Protein AF-M1AJ71-F1 (afdb_monomer_lite)

Structure (mmCIF, N/CA/C/O backbone):
data_AF-M1AJ71-F1
#
_entry.id   AF-M1AJ71-F1
#
loop_
_atom_site.group_PDB
_atom_site.id
_atom_site.type_symbol
_atom_site.label_atom_id
_atom_site.label_alt_id
_atom_site.label_comp_id
_atom_site.label_asym_id
_atom_site.label_entity_id
_atom_site.label_seq_id
_atom_site.pdbx_PDB_ins_code
_atom_site.Cartn_x
_atom_site.Cartn_y
_atom_site.Cartn_z
_atom_site.occupancy
_atom_site.B_iso_or_equiv
_atom_site.auth_seq_id
_atom_site.auth_comp_id
_atom_site.auth_asym_id
_atom_site.auth_atom_id
_atom_site.pdbx_PDB_model_num
ATOM 1 N N . MET A 1 1 ? 13.308 -32.111 41.643 1.00 41.66 1 MET A N 1
ATOM 2 C CA . MET A 1 1 ? 14.066 -31.351 40.625 1.00 41.66 1 MET A CA 1
ATOM 3 C C . MET A 1 1 ? 13.150 -31.177 39.426 1.00 41.66 1 MET A C 1
ATOM 5 O O . MET A 1 1 ? 12.680 -32.164 38.880 1.00 41.66 1 MET A O 1
ATOM 9 N N . SER A 1 2 ? 12.766 -29.934 39.157 1.00 49.97 2 SER A N 1
ATOM 10 C CA . SER A 1 2 ? 11.732 -29.516 38.207 1.00 49.97 2 SER A CA 1
ATOM 11 C C . SER A 1 2 ? 12.134 -29.751 36.753 1.00 49.97 2 SER A C 1
ATOM 13 O O . SER A 1 2 ? 13.199 -29.295 36.352 1.00 49.97 2 SER A O 1
ATOM 15 N N . ASN A 1 3 ? 11.243 -30.328 35.948 1.00 51.94 3 ASN A N 1
ATOM 16 C CA . ASN A 1 3 ? 11.228 -30.086 34.508 1.00 51.94 3 ASN A CA 1
ATOM 17 C C . ASN A 1 3 ? 9.810 -29.649 34.128 1.00 51.94 3 ASN A C 1
ATOM 19 O O . ASN A 1 3 ? 8.863 -30.429 34.183 1.00 51.94 3 ASN A O 1
ATOM 23 N N . LEU A 1 4 ? 9.683 -28.350 33.864 1.00 61.97 4 LEU A N 1
ATOM 24 C CA . LEU A 1 4 ? 8.454 -27.652 33.494 1.00 61.97 4 LEU A CA 1
ATOM 25 C C . LEU A 1 4 ? 8.008 -28.113 32.089 1.00 61.97 4 LEU A C 1
ATOM 27 O O . LEU A 1 4 ? 8.876 -28.337 31.239 1.00 61.97 4 LEU A O 1
ATOM 31 N N . PRO A 1 5 ? 6.700 -28.271 31.805 1.00 58.69 5 PRO A N 1
ATOM 32 C CA . PRO A 1 5 ? 6.241 -28.641 30.471 1.00 58.69 5 PRO A CA 1
ATOM 33 C C . PRO A 1 5 ? 6.658 -27.583 29.447 1.00 58.69 5 PRO A C 1
ATOM 35 O O . PRO A 1 5 ? 6.711 -26.392 29.741 1.00 58.69 5 PRO A O 1
ATOM 38 N N . ARG A 1 6 ? 6.946 -28.047 28.229 1.00 59.59 6 ARG A N 1
ATOM 39 C CA . ARG A 1 6 ? 7.316 -27.283 27.026 1.00 59.59 6 ARG A CA 1
ATOM 40 C C . ARG A 1 6 ? 6.149 -26.399 26.538 1.00 59.59 6 ARG A C 1
ATOM 42 O O . ARG A 1 6 ? 5.716 -26.514 25.397 1.00 59.59 6 ARG A O 1
ATOM 49 N N . SER A 1 7 ? 5.580 -25.576 27.412 1.00 68.19 7 SER A N 1
ATOM 50 C CA . SER A 1 7 ? 4.498 -24.645 27.115 1.00 68.19 7 SER A CA 1
ATOM 51 C C . SER A 1 7 ? 5.076 -23.301 26.680 1.00 68.19 7 SER A C 1
ATOM 53 O O . SER A 1 7 ? 5.759 -22.633 27.449 1.00 68.19 7 SER A O 1
ATOM 55 N N . GLU A 1 8 ? 4.754 -22.932 25.440 1.00 63.28 8 GLU A N 1
ATOM 56 C CA . GLU A 1 8 ? 4.820 -21.576 24.884 1.00 63.28 8 GLU A CA 1
ATOM 57 C C . GLU A 1 8 ? 6.201 -20.916 24.769 1.00 63.28 8 GLU A C 1
ATOM 59 O O . GLU A 1 8 ? 6.440 -19.825 25.287 1.00 63.28 8 GLU A O 1
ATOM 64 N N . LEU A 1 9 ? 7.083 -21.469 23.933 1.00 58.97 9 LEU A N 1
ATOM 65 C CA . LEU A 1 9 ? 8.053 -20.601 23.262 1.00 58.97 9 LEU A CA 1
ATOM 66 C C . LEU A 1 9 ? 7.284 -19.687 22.290 1.00 58.97 9 LEU A C 1
ATOM 68 O O . LEU A 1 9 ? 7.099 -20.022 21.121 1.00 58.97 9 LEU A O 1
ATOM 72 N N . LYS A 1 10 ? 6.803 -18.533 22.773 1.00 64.88 10 LYS A N 1
ATOM 73 C CA . LYS A 1 10 ? 6.371 -17.421 21.916 1.00 64.88 10 LYS A CA 1
ATOM 74 C C . LYS A 1 10 ? 7.618 -16.864 21.246 1.00 64.88 10 LYS A C 1
ATOM 76 O O . LYS A 1 10 ? 8.276 -15.973 21.775 1.00 64.88 10 LYS A O 1
ATOM 81 N N . GLN A 1 11 ? 7.984 -17.442 20.108 1.00 60.59 11 GLN A N 1
ATOM 82 C CA . GLN A 1 11 ? 9.077 -16.923 19.305 1.00 60.59 11 GLN A CA 1
ATOM 83 C C . GLN A 1 11 ? 8.625 -15.589 18.705 1.00 60.59 11 GLN A C 1
ATOM 85 O O . GLN A 1 11 ? 7.876 -15.539 17.733 1.00 60.59 11 GLN A O 1
ATOM 90 N N . VAL A 1 12 ? 9.037 -14.498 19.344 1.00 58.88 12 VAL A N 1
ATOM 91 C CA . VAL A 1 12 ? 8.817 -13.143 18.845 1.00 58.88 12 VAL A CA 1
ATOM 92 C C . VAL A 1 12 ? 9.867 -12.889 17.770 1.00 58.88 12 VAL A C 1
ATOM 94 O O . VAL A 1 12 ? 11.024 -12.603 18.067 1.00 58.88 12 VAL A O 1
ATOM 97 N N . VAL A 1 13 ? 9.474 -13.058 16.510 1.00 60.34 13 VAL A N 1
ATOM 98 C CA . VAL A 1 13 ? 10.283 -12.651 15.357 1.00 60.34 13 VAL A CA 1
ATOM 99 C C . VAL A 1 13 ? 10.051 -11.158 15.139 1.00 60.34 13 VAL A C 1
ATOM 101 O O . VAL A 1 13 ? 8.908 -10.700 15.170 1.00 60.34 13 VAL A O 1
ATOM 104 N N . ALA A 1 14 ? 11.120 -10.385 14.940 1.00 53.84 14 ALA A N 1
ATOM 105 C CA . ALA A 1 14 ? 10.986 -8.988 14.546 1.00 53.84 14 ALA A CA 1
ATOM 106 C C . ALA A 1 14 ? 10.169 -8.922 13.247 1.00 53.84 14 ALA A C 1
ATOM 108 O O . ALA A 1 14 ? 10.534 -9.552 12.256 1.00 53.84 14 ALA A O 1
ATOM 109 N N . SER A 1 15 ? 9.049 -8.195 13.259 1.00 55.94 15 SER A N 1
ATOM 110 C CA . SER A 1 15 ? 8.242 -7.984 12.059 1.00 55.94 15 SER A CA 1
ATOM 111 C C . SER A 1 15 ? 9.060 -7.152 11.076 1.00 55.94 15 SER A C 1
ATOM 113 O O . SER A 1 15 ? 9.061 -5.927 11.155 1.00 55.94 15 SER A O 1
ATOM 115 N N . SER A 1 16 ? 9.759 -7.815 10.154 1.00 58.19 16 SER A N 1
ATOM 116 C CA . SER A 1 16 ? 10.284 -7.163 8.954 1.00 58.19 16 SER A CA 1
ATOM 117 C C . SER A 1 16 ? 9.146 -6.639 8.083 1.00 58.19 16 SER A C 1
ATOM 119 O O . SER A 1 16 ? 9.371 -5.731 7.291 1.00 58.19 16 SER A O 1
ATOM 121 N N . GLU A 1 17 ? 7.922 -7.169 8.259 1.00 60.31 17 GLU A N 1
ATOM 122 C CA . GLU A 1 17 ? 6.756 -6.686 7.538 1.00 60.31 17 GLU A CA 1
ATOM 123 C C . GLU A 1 17 ? 6.610 -5.191 7.831 1.00 60.31 17 GLU A C 1
ATOM 125 O O . GLU A 1 17 ? 6.339 -4.770 8.959 1.00 60.31 17 GLU A O 1
ATOM 130 N N . PHE A 1 18 ? 6.783 -4.383 6.788 1.00 70.25 18 PHE A N 1
ATOM 131 C CA . PHE A 1 18 ? 6.421 -2.975 6.749 1.00 70.25 18 PHE A CA 1
ATOM 132 C C . PHE A 1 18 ? 4.894 -2.824 6.884 1.00 70.25 18 PHE A C 1
ATOM 134 O O . PHE A 1 18 ? 4.212 -2.435 5.933 1.00 70.25 18 PHE A O 1
ATOM 141 N N . ILE A 1 19 ? 4.359 -3.182 8.055 1.00 79.44 19 ILE A N 1
ATOM 142 C CA . ILE A 1 19 ? 2.966 -3.010 8.450 1.00 79.44 19 ILE A CA 1
ATOM 143 C C . ILE A 1 19 ? 2.799 -1.549 8.843 1.00 79.44 19 ILE A C 1
ATOM 145 O O . ILE A 1 19 ? 3.320 -1.100 9.863 1.00 79.44 19 ILE A O 1
ATOM 149 N N . LEU A 1 20 ? 2.091 -0.796 8.012 1.00 87.12 20 LEU A N 1
ATOM 150 C CA . LEU A 1 20 ? 1.869 0.630 8.208 1.00 87.12 20 LEU A CA 1
ATOM 151 C C . LEU A 1 20 ? 0.388 0.896 8.399 1.00 87.12 20 LEU A C 1
ATOM 153 O O . LEU A 1 20 ? -0.459 0.310 7.724 1.00 87.12 20 LEU A O 1
ATOM 157 N N . LEU A 1 21 ? 0.094 1.772 9.353 1.00 91.56 21 LEU A N 1
ATOM 158 C CA . LEU A 1 21 ? -1.264 2.108 9.730 1.00 91.56 21 LEU A CA 1
ATOM 159 C C . LEU A 1 21 ? -1.611 3.497 9.193 1.00 91.56 21 LEU A C 1
ATOM 161 O O . LEU A 1 21 ? -0.971 4.484 9.548 1.00 91.56 21 LEU A O 1
ATOM 165 N N . VAL A 1 22 ? -2.619 3.559 8.327 1.00 92.81 22 VAL A N 1
ATOM 166 C CA . VAL A 1 22 ? -3.100 4.790 7.689 1.00 92.81 22 VAL A CA 1
ATOM 167 C C . VAL A 1 22 ? -4.471 5.139 8.253 1.00 92.81 22 VAL A C 1
ATOM 169 O O . VAL A 1 22 ? -5.351 4.282 8.327 1.00 92.81 22 VAL A O 1
ATOM 172 N N . TYR A 1 23 ? -4.660 6.395 8.649 1.00 94.12 23 TYR A N 1
ATOM 173 C CA . TYR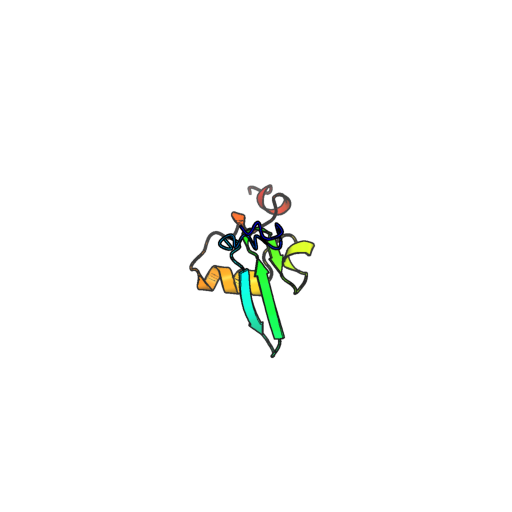 A 1 23 ? -5.945 6.912 9.115 1.00 94.12 23 TYR A CA 1
ATOM 174 C C . TYR A 1 23 ? -6.629 7.695 7.997 1.00 94.12 23 TYR A C 1
ATOM 176 O O . TYR A 1 23 ? -6.053 8.636 7.460 1.00 94.12 23 TYR A O 1
ATOM 184 N N . GLU A 1 24 ? -7.864 7.331 7.670 1.00 93.44 24 GLU A N 1
ATOM 185 C CA . GLU A 1 24 ? -8.685 8.044 6.688 1.00 93.44 24 GLU A CA 1
ATOM 186 C C . GLU A 1 24 ? -10.155 7.958 7.116 1.00 93.44 24 GLU A C 1
ATOM 188 O O . GLU A 1 24 ? -10.665 6.876 7.413 1.00 93.44 24 GLU A O 1
ATOM 193 N N . SER A 1 25 ? -10.833 9.108 7.186 1.00 93.12 25 SER A N 1
ATOM 194 C CA . SER A 1 25 ? -12.264 9.219 7.524 1.00 93.12 25 SER A CA 1
ATOM 195 C C . SER A 1 25 ? -12.683 8.447 8.786 1.00 93.12 25 SER A C 1
ATOM 197 O O . SER A 1 25 ? -13.697 7.751 8.804 1.00 93.12 25 SER A O 1
ATOM 199 N N . GLY A 1 26 ? -11.871 8.520 9.846 1.00 93.75 26 GLY A N 1
ATOM 200 C CA . GLY A 1 26 ? -12.127 7.831 11.119 1.00 93.75 26 GLY A CA 1
ATOM 201 C C . GLY A 1 26 ? -11.890 6.315 11.095 1.00 93.75 26 GLY A C 1
ATOM 202 O O . GLY A 1 26 ? -12.109 5.644 12.103 1.00 93.75 26 GLY A O 1
ATOM 203 N N . ARG A 1 27 ? -11.418 5.758 9.974 1.00 94.50 27 ARG A N 1
ATOM 204 C CA . ARG A 1 27 ? -11.073 4.339 9.823 1.00 94.50 27 ARG A CA 1
ATOM 205 C C . ARG A 1 27 ? -9.561 4.146 9.821 1.00 94.50 27 ARG A C 1
ATOM 207 O O . ARG A 1 27 ? -8.800 5.049 9.479 1.00 94.50 27 ARG A O 1
ATOM 214 N N . ARG A 1 28 ? -9.139 2.943 10.218 1.00 93.88 28 ARG A N 1
ATOM 215 C CA . ARG A 1 28 ? -7.739 2.507 10.211 1.00 93.88 28 ARG A CA 1
ATOM 216 C C . ARG A 1 28 ? -7.527 1.502 9.092 1.00 93.88 28 ARG A C 1
ATOM 218 O O . ARG A 1 28 ? -8.236 0.494 9.022 1.00 93.88 28 ARG A O 1
ATOM 225 N N . TYR A 1 29 ? -6.514 1.752 8.278 1.00 95.06 29 TYR A N 1
ATOM 226 C CA . TYR A 1 29 ? -6.096 0.864 7.211 1.00 95.06 29 TYR A CA 1
ATOM 227 C C . TYR A 1 29 ? -4.725 0.278 7.508 1.00 95.06 29 TYR A C 1
ATOM 229 O O . TYR A 1 29 ? -3.805 0.998 7.884 1.00 95.06 29 TYR A O 1
ATOM 237 N N . ILE A 1 30 ? -4.604 -1.036 7.351 1.00 94.19 30 ILE A N 1
ATOM 238 C CA . ILE A 1 30 ? -3.361 -1.779 7.540 1.00 94.19 30 ILE A CA 1
ATOM 239 C C . ILE A 1 30 ? -2.798 -2.069 6.156 1.00 94.19 30 ILE A C 1
ATOM 241 O O . ILE A 1 30 ? -3.387 -2.842 5.398 1.00 94.19 30 ILE A O 1
ATOM 245 N N . VAL A 1 31 ? -1.659 -1.460 5.850 1.00 92.69 31 VAL A N 1
ATOM 246 C CA . VAL A 1 31 ? -0.925 -1.622 4.595 1.00 92.69 31 VAL A CA 1
ATOM 247 C C . VAL A 1 31 ? 0.292 -2.502 4.849 1.00 92.69 31 VAL A C 1
ATOM 249 O O . VAL A 1 31 ? 1.074 -2.221 5.753 1.00 92.69 31 VAL A O 1
ATOM 252 N N . ARG A 1 32 ? 0.490 -3.536 4.029 1.00 90.94 32 ARG A N 1
ATOM 253 C CA . ARG A 1 32 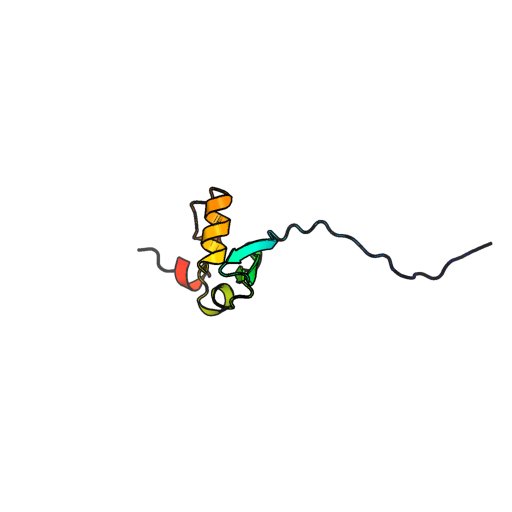? 1.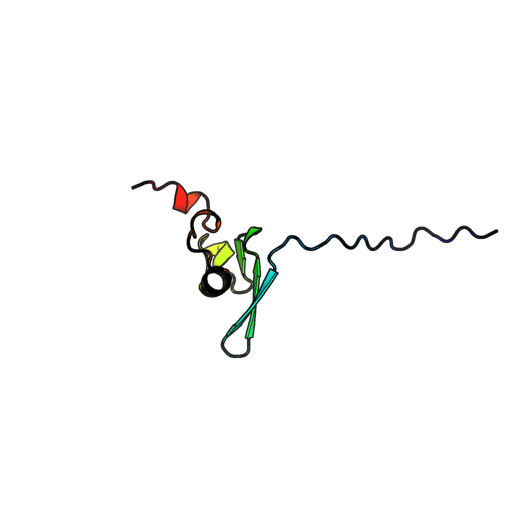721 -4.336 3.994 1.00 90.94 32 ARG A CA 1
ATOM 254 C C . ARG A 1 32 ? 2.326 -4.255 2.607 1.00 90.94 32 ARG A C 1
ATOM 256 O O . ARG A 1 32 ? 1.813 -4.881 1.680 1.00 90.94 32 ARG A O 1
ATOM 263 N N . LEU A 1 33 ? 3.406 -3.487 2.482 1.00 87.25 33 LEU A N 1
ATOM 264 C CA . LEU A 1 33 ? 4.059 -3.228 1.195 1.00 87.25 33 LEU A CA 1
ATOM 265 C C . LEU A 1 33 ? 4.679 -4.491 0.587 1.00 87.25 33 LEU A C 1
ATOM 267 O O . LEU A 1 33 ? 4.475 -4.747 -0.593 1.00 87.25 33 LEU A O 1
ATOM 271 N N . GLU A 1 34 ? 5.369 -5.301 1.393 1.00 85.50 34 GLU A N 1
ATOM 272 C CA . GLU A 1 34 ? 6.021 -6.541 0.932 1.00 85.50 34 GLU A CA 1
ATOM 273 C C . GLU A 1 34 ? 5.008 -7.559 0.412 1.00 85.50 34 GLU A C 1
ATOM 275 O O . GLU A 1 34 ? 5.211 -8.203 -0.611 1.00 85.50 34 GLU A O 1
ATOM 280 N N . ARG A 1 35 ? 3.870 -7.662 1.102 1.00 87.12 35 ARG A N 1
ATOM 281 C CA . ARG A 1 35 ? 2.792 -8.591 0.746 1.00 87.12 35 ARG A CA 1
ATOM 282 C C . ARG A 1 35 ? 1.808 -8.003 -0.257 1.00 87.12 35 ARG A C 1
ATOM 284 O O . ARG A 1 35 ? 0.841 -8.676 -0.592 1.00 87.12 35 ARG A O 1
ATOM 291 N N . LYS A 1 36 ? 2.019 -6.753 -0.685 1.00 89.00 36 LYS A N 1
ATOM 292 C CA . LYS A 1 36 ? 1.137 -6.009 -1.596 1.00 89.00 36 LYS A CA 1
ATOM 293 C C . LYS A 1 36 ? -0.335 -6.078 -1.152 1.00 89.00 36 LYS A C 1
ATOM 295 O O . LYS A 1 36 ? -1.240 -6.322 -1.942 1.00 89.00 36 LYS A O 1
ATOM 300 N N . THR A 1 37 ? -0.578 -5.913 0.155 1.00 91.94 37 THR A N 1
ATOM 301 C CA . THR A 1 37 ? -1.928 -6.003 0.741 1.00 91.94 37 THR A CA 1
ATOM 302 C C . THR A 1 37 ? -2.336 -4.726 1.464 1.00 91.94 37 THR A C 1
ATOM 304 O O . THR A 1 37 ? -1.519 -4.070 2.109 1.00 91.94 37 THR A O 1
ATOM 307 N N . CYS A 1 38 ? -3.624 -4.395 1.393 1.00 93.94 38 CYS A N 1
ATOM 308 C CA . CYS A 1 38 ? -4.274 -3.403 2.239 1.00 93.94 38 CYS A CA 1
ATOM 309 C C . CYS A 1 38 ? -5.635 -3.946 2.696 1.00 93.94 38 CYS A C 1
ATOM 311 O O . CYS A 1 38 ? -6.345 -4.580 1.918 1.00 93.94 38 CYS A O 1
ATOM 313 N N . ASN A 1 39 ? -6.058 -3.699 3.935 1.00 94.56 39 ASN A N 1
ATOM 314 C CA . ASN A 1 39 ? -7.406 -4.102 4.373 1.00 94.56 39 ASN A CA 1
ATOM 315 C C . ASN A 1 39 ? -8.543 -3.312 3.686 1.00 94.56 39 ASN A C 1
ATOM 317 O O . ASN A 1 39 ? -9.704 -3.649 3.890 1.00 94.56 39 ASN A O 1
ATOM 321 N N . CYS A 1 40 ? -8.240 -2.315 2.841 1.00 94.19 40 CYS A N 1
ATOM 322 C CA . CYS A 1 40 ? -9.211 -1.749 1.898 1.00 94.19 40 CYS A CA 1
ATOM 323 C C . CYS A 1 40 ? -9.516 -2.680 0.704 1.00 94.19 40 CYS A C 1
ATOM 325 O O . CYS A 1 40 ? -10.416 -2.394 -0.080 1.00 94.19 40 CYS A O 1
ATOM 327 N N . GLY A 1 41 ? -8.747 -3.763 0.530 1.00 92.12 41 GLY A N 1
ATOM 328 C CA . GLY A 1 41 ? -8.908 -4.780 -0.515 1.00 92.12 41 GLY A CA 1
ATOM 329 C C . GLY A 1 41 ? -8.323 -4.407 -1.879 1.00 92.12 41 GLY A C 1
ATOM 330 O O . GLY A 1 41 ? -7.942 -5.290 -2.641 1.00 92.12 41 GLY A O 1
ATOM 331 N N . ARG A 1 42 ? -8.189 -3.111 -2.183 1.00 92.69 42 ARG A N 1
ATOM 332 C CA . ARG A 1 42 ? -7.756 -2.633 -3.507 1.00 92.69 42 ARG A CA 1
ATOM 333 C C . ARG A 1 42 ? -6.351 -3.068 -3.898 1.00 92.69 42 ARG A C 1
ATOM 335 O O . ARG A 1 42 ? -6.133 -3.420 -5.044 1.00 92.69 42 ARG A O 1
ATOM 342 N N . PHE A 1 43 ? -5.410 -3.092 -2.956 1.00 91.75 43 PHE A N 1
ATOM 343 C CA . PHE A 1 43 ? -4.019 -3.427 -3.274 1.00 91.75 43 PHE A CA 1
ATOM 344 C C . PHE A 1 43 ? -3.884 -4.876 -3.793 1.00 91.75 43 PHE A C 1
ATOM 346 O O . PHE A 1 43 ? -3.172 -5.145 -4.755 1.00 91.75 43 PHE A O 1
ATOM 353 N N . GLN A 1 44 ? -4.639 -5.802 -3.205 1.00 90.31 44 GLN A N 1
ATOM 354 C CA . GLN A 1 44 ? -4.653 -7.211 -3.589 1.00 90.31 44 GLN A CA 1
ATOM 355 C C . GLN A 1 44 ? -5.396 -7.442 -4.904 1.00 90.31 44 GLN A C 1
ATOM 357 O O . GLN A 1 44 ? -5.003 -8.306 -5.678 1.00 90.31 44 GLN A O 1
ATOM 362 N N . LEU A 1 45 ? -6.485 -6.699 -5.119 1.00 88.50 45 LEU A N 1
ATOM 363 C CA . LEU A 1 45 ? -7.369 -6.867 -6.271 1.00 88.50 45 LEU A CA 1
ATOM 364 C C . LEU A 1 45 ? -6.809 -6.208 -7.528 1.00 88.50 45 LEU A C 1
ATOM 366 O O . LEU A 1 45 ? -6.714 -6.848 -8.568 1.00 88.50 45 LEU A O 1
ATOM 370 N N . ASP A 1 46 ? -6.432 -4.935 -7.422 1.00 83.56 46 ASP A N 1
ATOM 371 C CA . ASP A 1 46 ? -5.990 -4.133 -8.563 1.00 83.56 46 ASP A CA 1
ATOM 372 C C . ASP A 1 46 ? -4.526 -4.441 -8.920 1.00 83.56 46 ASP A C 1
ATOM 374 O O . ASP A 1 46 ? -4.031 -4.020 -9.961 1.00 83.56 46 ASP A O 1
ATOM 378 N N . ALA A 1 47 ? -3.817 -5.165 -8.044 1.00 83.56 47 ALA A N 1
ATOM 379 C CA . ALA A 1 47 ? -2.426 -5.565 -8.218 1.00 83.56 47 ALA A CA 1
ATOM 380 C C . ALA A 1 47 ? -1.469 -4.371 -8.464 1.00 83.56 47 ALA A C 1
ATOM 382 O O . ALA A 1 47 ? -0.364 -4.529 -8.993 1.00 83.56 47 ALA A O 1
ATOM 383 N N . ILE A 1 48 ? -1.904 -3.184 -8.028 1.00 88.31 48 ILE A N 1
ATOM 384 C CA . ILE A 1 48 ? -1.197 -1.904 -7.974 1.00 88.31 48 ILE A CA 1
ATOM 385 C C . ILE A 1 48 ? -1.410 -1.279 -6.585 1.00 88.31 48 ILE A C 1
ATOM 387 O O . ILE A 1 48 ? -2.422 -1.556 -5.929 1.00 88.31 48 ILE A O 1
ATOM 391 N N . PRO A 1 49 ? -0.494 -0.423 -6.100 1.00 91.25 49 PRO A N 1
ATOM 392 C CA . PRO A 1 49 ? -0.656 0.240 -4.812 1.00 91.25 49 PRO A CA 1
ATOM 393 C C . PRO A 1 49 ? -1.950 1.057 -4.732 1.00 91.25 49 PRO A C 1
ATOM 395 O O . PRO A 1 49 ? -2.169 1.992 -5.495 1.00 91.25 49 PRO A O 1
ATOM 398 N N . CYS A 1 50 ? -2.801 0.734 -3.758 1.00 94.38 50 CYS A N 1
ATOM 399 C CA . CYS A 1 50 ? -3.967 1.555 -3.430 1.00 94.38 50 CYS A CA 1
ATOM 400 C C . CYS A 1 50 ? -3.555 2.930 -2.867 1.00 94.38 50 CYS A C 1
ATOM 402 O O . CYS A 1 50 ? -2.411 3.119 -2.449 1.00 94.38 50 CYS A O 1
ATOM 404 N N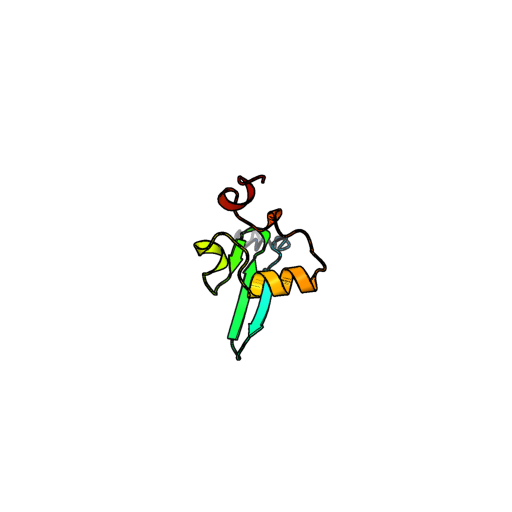 . ALA A 1 51 ? -4.499 3.871 -2.753 1.00 94.25 51 ALA A N 1
ATOM 405 C CA . ALA A 1 51 ? -4.234 5.206 -2.202 1.00 94.25 51 ALA A CA 1
ATOM 406 C C . ALA A 1 51 ? -3.539 5.174 -0.824 1.00 94.25 51 ALA A C 1
ATOM 408 O O . ALA A 1 51 ? -2.614 5.951 -0.581 1.00 94.25 51 ALA A O 1
ATOM 409 N N . HIS A 1 52 ? -3.905 4.228 0.051 1.00 95.00 52 HIS A N 1
ATOM 410 C CA . HIS A 1 52 ? -3.254 4.046 1.355 1.00 95.00 52 HIS A CA 1
ATOM 411 C C . HIS A 1 52 ? -1.799 3.592 1.219 1.00 95.00 52 HIS A C 1
ATOM 413 O O . HIS A 1 52 ? -0.925 4.113 1.904 1.00 95.00 52 HIS A O 1
ATOM 419 N N . ALA A 1 53 ? -1.524 2.653 0.311 1.00 93.12 53 ALA A N 1
ATOM 420 C CA . ALA A 1 53 ? -0.165 2.197 0.036 1.00 93.12 53 ALA A CA 1
ATOM 421 C C . ALA A 1 53 ? 0.693 3.317 -0.561 1.00 93.12 53 ALA A C 1
ATOM 423 O O . ALA A 1 53 ? 1.827 3.512 -0.132 1.00 93.12 53 ALA A O 1
ATOM 424 N N . ILE A 1 54 ? 0.129 4.118 -1.468 1.00 93.00 54 ILE A N 1
ATOM 425 C CA . ILE A 1 54 ? 0.797 5.292 -2.040 1.00 93.00 54 ILE A CA 1
ATOM 426 C C . ILE A 1 54 ? 1.135 6.315 -0.949 1.00 93.00 54 ILE A C 1
ATOM 428 O O . ILE A 1 54 ? 2.244 6.845 -0.938 1.00 93.00 54 ILE A O 1
ATOM 432 N N . ALA A 1 55 ? 0.215 6.588 -0.019 1.00 93.50 55 ALA A N 1
ATOM 433 C CA . ALA A 1 55 ? 0.465 7.511 1.089 1.00 93.50 55 ALA A CA 1
ATOM 434 C C . ALA A 1 55 ? 1.646 7.049 1.959 1.00 93.50 55 ALA A C 1
ATOM 436 O O . ALA A 1 55 ? 2.516 7.846 2.303 1.00 93.50 55 ALA A O 1
ATOM 437 N N . VAL A 1 56 ? 1.710 5.748 2.241 1.00 91.38 56 VAL A N 1
ATOM 438 C CA . VAL A 1 56 ? 2.808 5.119 2.983 1.00 91.38 56 VAL A CA 1
ATOM 439 C C . VAL A 1 56 ? 4.142 5.193 2.230 1.00 91.38 56 VAL A C 1
ATOM 441 O O . VAL A 1 56 ? 5.190 5.433 2.828 1.00 91.38 56 VAL A O 1
ATOM 444 N N . LEU A 1 57 ? 4.127 4.979 0.916 1.00 91.56 57 LEU A N 1
ATOM 445 C CA . LEU A 1 57 ? 5.329 5.034 0.081 1.00 91.56 57 LEU A CA 1
ATOM 446 C C . LEU A 1 57 ? 5.879 6.465 0.028 1.00 91.56 57 LEU A C 1
ATOM 448 O O . LEU A 1 57 ? 7.066 6.685 0.274 1.00 91.56 57 LEU A O 1
ATOM 452 N N . LYS A 1 58 ? 4.987 7.451 -0.121 1.00 90.50 58 LYS A N 1
ATOM 453 C CA . LYS A 1 58 ? 5.323 8.878 -0.025 1.00 90.50 58 LYS A CA 1
ATOM 454 C C . LYS A 1 58 ? 5.888 9.257 1.343 1.00 90.50 58 LYS A C 1
ATOM 456 O O . LYS A 1 58 ? 6.885 9.971 1.393 1.00 90.50 58 LYS A O 1
ATOM 461 N N . SER A 1 59 ? 5.310 8.764 2.444 1.00 89.38 59 SER A N 1
ATOM 462 C CA . SER A 1 59 ? 5.807 9.071 3.796 1.00 89.38 59 SER A CA 1
ATOM 463 C C . SER A 1 59 ? 7.197 8.496 4.077 1.00 89.38 59 SER A C 1
ATOM 465 O O . SER A 1 59 ? 7.845 8.910 5.031 1.00 89.38 59 SER A O 1
ATOM 467 N N . LYS A 1 60 ? 7.638 7.522 3.275 1.00 87.75 60 LYS A N 1
ATOM 468 C CA . LYS A 1 60 ? 8.976 6.923 3.335 1.00 87.75 60 LYS A CA 1
ATOM 469 C C . LYS A 1 60 ? 9.932 7.465 2.274 1.00 87.75 60 LYS A C 1
ATOM 471 O O . LYS A 1 60 ? 11.015 6.913 2.114 1.00 87.75 60 LYS A O 1
ATOM 476 N N . ASN A 1 61 ? 9.525 8.498 1.533 1.00 87.81 61 ASN A N 1
ATOM 477 C CA . ASN A 1 61 ? 10.278 9.050 0.407 1.00 87.81 61 ASN A CA 1
ATOM 478 C C . ASN A 1 61 ? 10.628 7.999 -0.667 1.00 87.81 61 ASN A C 1
ATOM 480 O O . ASN A 1 61 ? 11.612 8.148 -1.386 1.00 87.81 61 ASN A O 1
ATOM 484 N N . ILE A 1 62 ? 9.812 6.947 -0.796 1.00 87.50 62 ILE A N 1
ATOM 485 C CA . ILE A 1 62 ? 9.950 5.942 -1.850 1.00 87.50 62 ILE A CA 1
ATOM 486 C C . ILE A 1 62 ? 9.256 6.492 -3.095 1.00 87.50 62 ILE A C 1
ATOM 488 O O . ILE A 1 62 ? 8.036 6.667 -3.118 1.00 87.50 62 ILE A O 1
ATOM 492 N N . THR A 1 63 ? 10.051 6.809 -4.113 1.00 83.75 63 THR A N 1
ATOM 493 C CA . THR A 1 63 ? 9.581 7.343 -5.398 1.00 83.75 63 THR A CA 1
ATOM 494 C C . THR A 1 63 ? 9.399 6.256 -6.449 1.00 83.75 63 THR A C 1
ATOM 496 O O . THR A 1 63 ? 8.526 6.388 -7.305 1.00 83.75 63 THR A O 1
ATOM 499 N N . ASP A 1 64 ? 10.180 5.176 -6.369 1.00 84.50 64 ASP A N 1
ATOM 500 C CA . ASP A 1 64 ? 10.016 4.018 -7.239 1.00 84.50 64 ASP A CA 1
ATOM 501 C C . ASP A 1 64 ? 8.881 3.125 -6.736 1.00 84.50 64 ASP A C 1
ATOM 503 O O . ASP A 1 64 ? 8.980 2.444 -5.713 1.00 84.50 64 ASP A O 1
ATOM 507 N N . MET A 1 65 ? 7.780 3.147 -7.479 1.00 82.19 65 MET A N 1
ATOM 508 C CA . MET A 1 65 ? 6.589 2.375 -7.162 1.00 82.19 65 MET A CA 1
ATOM 509 C C . MET A 1 65 ? 6.576 0.991 -7.818 1.00 82.19 65 MET A C 1
ATOM 511 O O . MET A 1 65 ? 5.767 0.146 -7.427 1.00 82.19 65 MET A O 1
ATOM 515 N N . HIS A 1 66 ? 7.467 0.739 -8.784 1.00 83.50 66 HIS A N 1
ATOM 516 C CA . HIS A 1 66 ? 7.477 -0.498 -9.565 1.00 83.50 66 HIS A CA 1
ATOM 517 C C . HIS A 1 66 ? 7.597 -1.766 -8.708 1.00 83.50 66 HIS A C 1
ATOM 519 O O . HIS A 1 66 ? 6.809 -2.684 -8.942 1.00 83.50 66 HIS A O 1
ATOM 525 N N . PRO A 1 67 ? 8.458 -1.835 -7.669 1.00 83.81 67 PRO A N 1
ATOM 526 C CA . PRO A 1 67 ? 8.564 -3.024 -6.817 1.00 83.81 67 PRO A CA 1
ATOM 527 C C . PRO A 1 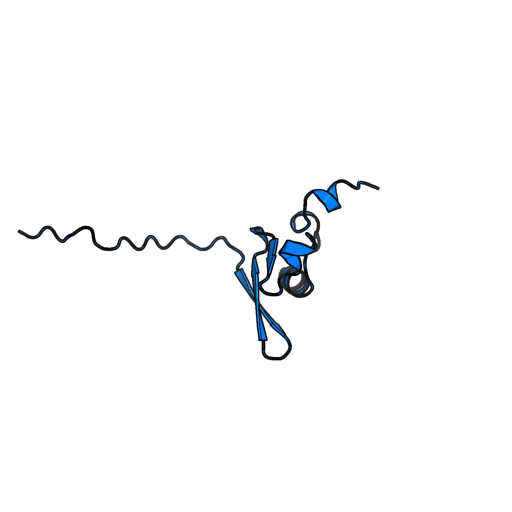67 ? 7.267 -3.365 -6.068 1.00 83.81 67 PRO A C 1
ATOM 529 O O . PRO A 1 67 ? 7.052 -4.50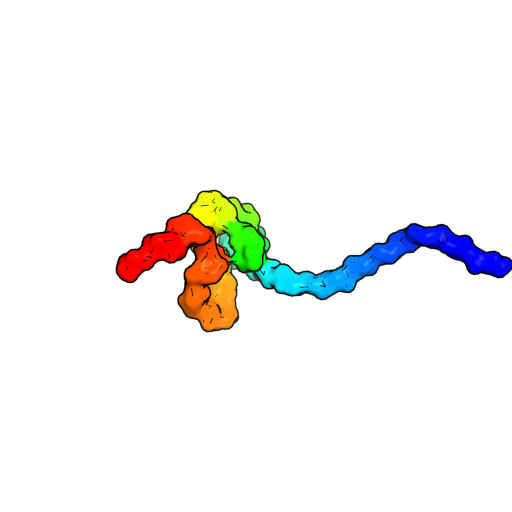2 -5.639 1.00 83.81 67 PRO A O 1
ATOM 532 N N . HIS A 1 68 ? 6.387 -2.376 -5.907 1.00 80.12 68 HIS A N 1
ATOM 533 C CA . HIS A 1 68 ? 5.123 -2.506 -5.194 1.00 80.12 68 HIS A CA 1
ATOM 534 C C . HIS A 1 68 ? 3.948 -2.843 -6.119 1.00 80.12 68 HIS A C 1
ATOM 536 O O . HIS A 1 68 ? 2.903 -3.258 -5.625 1.00 80.12 68 HIS A O 1
ATOM 542 N N . CYS A 1 69 ? 4.113 -2.738 -7.437 1.00 78.56 69 CYS A N 1
ATOM 543 C CA . CYS A 1 69 ? 3.161 -3.247 -8.424 1.00 78.56 69 CYS A CA 1
ATOM 544 C C . CYS A 1 69 ? 3.332 -4.762 -8.614 1.00 78.56 69 CYS A C 1
ATOM 546 O O . CYS A 1 69 ? 4.386 -5.329 -8.326 1.00 78.56 69 CYS A O 1
ATOM 548 N N . SER A 1 70 ? 2.292 -5.453 -9.070 1.00 72.69 70 SER A N 1
ATOM 549 C CA . SER A 1 70 ? 2.408 -6.850 -9.499 1.00 72.69 70 SER A CA 1
ATOM 550 C C . SER A 1 70 ? 3.170 -6.981 -10.814 1.00 72.69 70 SER A C 1
ATOM 552 O O . SER A 1 70 ? 3.230 -6.045 -11.616 1.00 72.69 70 SER A O 1
ATOM 554 N N . ASP A 1 71 ? 3.691 -8.183 -11.048 1.00 72.06 71 ASP A N 1
ATOM 555 C CA . ASP A 1 71 ? 4.510 -8.490 -12.219 1.00 72.06 71 ASP A CA 1
ATOM 556 C C . ASP A 1 71 ? 3.762 -8.246 -13.546 1.00 72.06 71 ASP A C 1
ATOM 558 O O . ASP A 1 71 ? 4.362 -7.895 -14.561 1.00 72.06 71 ASP A O 1
ATOM 562 N N . TYR A 1 72 ? 2.427 -8.327 -13.514 1.00 66.12 72 TYR A N 1
ATOM 563 C CA . TYR A 1 72 ? 1.544 -8.057 -14.649 1.00 66.12 72 TYR A CA 1
ATOM 564 C C . TYR A 1 72 ? 1.671 -6.622 -15.189 1.00 66.12 72 TYR A C 1
ATOM 566 O O . TYR A 1 72 ? 1.662 -6.413 -16.399 1.00 66.12 72 TYR A O 1
ATOM 574 N N . TYR A 1 73 ? 1.832 -5.630 -14.307 1.00 64.19 73 TYR A N 1
ATOM 575 C CA . TYR A 1 73 ? 1.888 -4.214 -14.694 1.00 64.19 73 TYR A CA 1
ATOM 576 C C . TYR A 1 73 ? 3.305 -3.704 -14.976 1.00 64.19 73 TYR A C 1
ATOM 578 O O . TYR A 1 73 ? 3.462 -2.668 -15.614 1.00 64.19 73 TYR A O 1
ATOM 586 N N . ILE A 1 74 ? 4.339 -4.418 -14.528 1.00 63.28 74 ILE A N 1
ATOM 587 C CA . ILE A 1 74 ? 5.745 -4.083 -14.823 1.00 63.28 74 ILE A CA 1
ATOM 588 C C . ILE A 1 74 ? 6.245 -4.741 -16.118 1.00 63.28 74 ILE A C 1
ATOM 590 O O . ILE A 1 74 ? 7.274 -4.333 -16.650 1.00 63.28 74 ILE A O 1
ATOM 594 N N . ALA A 1 75 ? 5.522 -5.740 -16.640 1.00 57.75 75 ALA A N 1
ATOM 595 C CA . ALA A 1 75 ? 5.859 -6.438 -17.882 1.00 57.75 75 ALA A CA 1
ATOM 596 C C . ALA A 1 75 ? 5.622 -5.597 -19.153 1.00 57.75 75 ALA A C 1
ATOM 598 O O . ALA A 1 75 ? 6.102 -5.962 -20.225 1.00 57.75 75 ALA A O 1
ATOM 599 N N . VAL A 1 76 ? 4.943 -4.451 -19.048 1.00 51.69 76 VAL A N 1
ATOM 600 C CA . VAL A 1 76 ? 4.812 -3.485 -20.147 1.00 51.69 76 VAL A CA 1
ATOM 601 C C . VAL A 1 76 ? 5.962 -2.480 -20.056 1.00 51.69 76 VAL A C 1
ATOM 603 O O . VAL A 1 76 ? 5.813 -1.374 -19.543 1.00 51.69 76 VAL A O 1
ATOM 606 N N . LYS A 1 77 ? 7.143 -2.880 -20.538 1.00 43.88 77 LYS A N 1
ATOM 607 C CA . LYS A 1 77 ? 8.190 -1.925 -20.927 1.00 43.88 77 LYS A CA 1
ATOM 608 C C . LYS A 1 77 ? 7.751 -1.265 -22.236 1.00 43.88 77 LYS A C 1
ATOM 610 O O . LYS A 1 77 ? 7.883 -1.872 -23.295 1.00 43.88 77 LYS A O 1
ATOM 615 N N . ILE A 1 78 ? 7.171 -0.072 -22.132 1.00 46.88 78 ILE A N 1
ATOM 616 C CA . ILE A 1 78 ? 7.164 0.920 -23.220 1.00 46.88 78 ILE A CA 1
ATOM 617 C C . ILE A 1 78 ? 8.581 1.433 -23.467 1.00 46.88 78 ILE A C 1
ATOM 619 O O . ILE A 1 78 ? 9.346 1.530 -22.479 1.00 46.88 78 ILE A O 1
#

InterPro domains:
  IPR006564 Zinc finger, PMZ-type [SM00575] (36-63)
  IPR007527 Zinc finger, SWIM-type [PF04434] (29-61)
  IPR007527 Zinc finger, SWIM-type [PS50966] (29-61)

pLDDT: mean 79.15, std 15.7, range [41.66, 95.06]

Secondary structure (DSSP, 8-state):
----------------S-EEEEEETTEEEEEETTTTEETTSHHHHHSS--HHHHHHHHHTT----GGGS-HHHHS---

Organism: Solanum tuberosum (NCBI:txid4113)

Sequence (78 aa):
MSNLPRSELKQVVASSEFILLVYESGRRYIVRLERKTCNCGRFQLDAIPCAHAIAVLKSKNITDMHPHCSDYYIAVKI

Foldseek 3Di:
DDDDPPPDPPPDDPPPFPFDWDDDPNDIWTDGQQVQDIPVGCSVVVQFRDPRSVVVCVVVVNPDRVSSGDPVVVVPDD

Radius of gyration: 18.07 Å; chains: 1; bounding box: 26×41×64 Å